Protein AF-A0A7X2VK23-F1 (afdb_monomer_lite)

Structure (mmCIF, N/CA/C/O backbone):
data_AF-A0A7X2VK23-F1
#
_entry.id   AF-A0A7X2VK23-F1
#
loop_
_atom_site.group_PDB
_atom_site.id
_atom_site.type_symbol
_atom_site.label_atom_id
_atom_site.label_alt_id
_atom_site.label_comp_id
_atom_site.label_asym_id
_atom_site.label_entity_id
_atom_site.label_seq_id
_atom_site.pdbx_PDB_ins_code
_atom_site.Cartn_x
_atom_site.Cartn_y
_atom_site.Cartn_z
_atom_site.occupancy
_atom_site.B_iso_or_equiv
_atom_site.auth_seq_id
_atom_site.auth_comp_id
_atom_site.auth_asym_id
_atom_site.auth_atom_id
_atom_site.pdbx_PDB_model_num
ATOM 1 N N . MET A 1 1 ? 13.092 -7.884 -27.324 1.00 48.69 1 MET A N 1
ATOM 2 C CA . MET A 1 1 ? 12.489 -6.998 -28.346 1.00 48.69 1 MET A CA 1
ATOM 3 C C . MET A 1 1 ? 10.984 -6.780 -28.162 1.00 48.69 1 MET A C 1
ATOM 5 O O . MET A 1 1 ? 10.522 -5.701 -28.502 1.00 48.69 1 MET A O 1
ATOM 9 N N . GLU A 1 2 ? 10.236 -7.684 -27.509 1.00 38.84 2 GLU A N 1
ATOM 10 C CA . GLU A 1 2 ? 8.816 -7.453 -27.143 1.00 38.84 2 GLU A CA 1
ATOM 11 C C . GLU A 1 2 ? 8.563 -6.157 -26.347 1.00 38.84 2 GLU A C 1
ATOM 13 O O . GLU A 1 2 ? 7.516 -5.532 -26.490 1.00 38.84 2 GLU A O 1
ATOM 18 N N . ARG A 1 3 ? 9.542 -5.695 -25.549 1.00 39.09 3 ARG A N 1
ATOM 19 C CA . ARG A 1 3 ? 9.469 -4.408 -24.823 1.00 39.09 3 ARG A CA 1
ATOM 20 C C . ARG A 1 3 ? 9.325 -3.180 -25.733 1.00 39.09 3 ARG A C 1
ATOM 22 O O . ARG A 1 3 ? 8.929 -2.136 -25.229 1.00 39.09 3 ARG A O 1
ATOM 29 N N . PHE A 1 4 ? 9.631 -3.305 -27.024 1.00 44.50 4 PHE A N 1
ATOM 30 C CA . PHE A 1 4 ? 9.510 -2.240 -28.023 1.00 44.50 4 PHE A CA 1
ATOM 31 C C . PHE A 1 4 ? 8.365 -2.484 -29.020 1.00 44.50 4 PHE A C 1
ATOM 33 O O . PHE A 1 4 ? 8.255 -1.762 -30.002 1.00 44.50 4 PHE A O 1
ATOM 40 N N . GLY A 1 5 ? 7.509 -3.489 -28.787 1.00 43.31 5 GLY A N 1
ATOM 41 C CA . GLY A 1 5 ? 6.343 -3.758 -29.638 1.00 43.31 5 GLY A CA 1
ATOM 42 C C . GLY A 1 5 ? 6.667 -4.293 -31.037 1.00 43.31 5 GLY A C 1
ATOM 43 O O . GLY A 1 5 ? 5.788 -4.299 -31.890 1.00 43.31 5 GLY A O 1
ATOM 44 N N . VAL A 1 6 ? 7.903 -4.741 -31.272 1.00 52.84 6 VAL A N 1
ATOM 45 C CA . VAL A 1 6 ? 8.320 -5.354 -32.538 1.00 52.84 6 VAL A CA 1
ATOM 46 C C . VAL A 1 6 ? 8.120 -6.860 -32.427 1.00 52.84 6 VAL A C 1
ATOM 48 O O . VAL A 1 6 ? 8.766 -7.510 -31.598 1.00 52.84 6 VAL A O 1
ATOM 51 N N . ASP A 1 7 ? 7.205 -7.40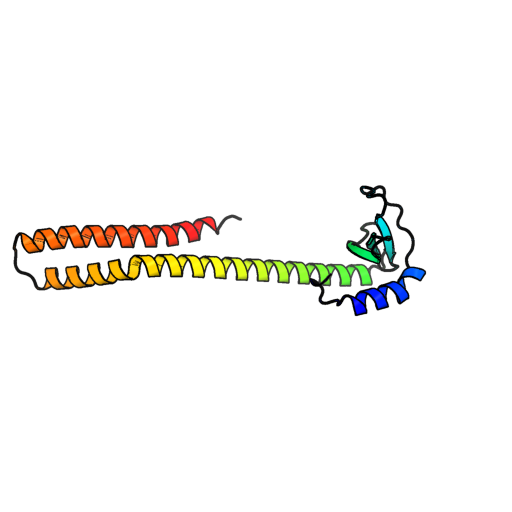3 -33.230 1.00 62.41 7 ASP A N 1
ATOM 52 C CA . ASP A 1 7 ? 6.993 -8.848 -33.298 1.00 62.41 7 ASP A CA 1
ATOM 53 C C . ASP A 1 7 ? 8.168 -9.555 -34.004 1.00 62.41 7 ASP A C 1
ATOM 55 O O . ASP A 1 7 ? 8.963 -8.941 -34.722 1.00 62.41 7 ASP A O 1
ATOM 59 N N . GLU A 1 8 ? 8.317 -10.858 -33.769 1.00 61.84 8 GLU A N 1
ATOM 60 C CA . GLU A 1 8 ? 9.450 -11.638 -34.281 1.00 61.84 8 GLU A CA 1
ATOM 61 C C . GLU A 1 8 ? 9.501 -11.670 -35.822 1.00 61.84 8 GLU A C 1
ATOM 63 O O . GLU A 1 8 ? 10.574 -11.759 -36.423 1.00 61.84 8 GLU A O 1
ATOM 68 N N . GLU A 1 9 ? 8.352 -11.549 -36.485 1.00 64.56 9 GLU A N 1
ATOM 69 C CA . GLU A 1 9 ? 8.232 -11.596 -37.939 1.00 64.56 9 GLU A CA 1
ATOM 70 C C . GLU A 1 9 ? 8.618 -10.254 -38.580 1.00 64.56 9 GLU A C 1
ATOM 72 O O . GLU A 1 9 ? 9.358 -10.219 -39.565 1.00 64.56 9 GLU A O 1
ATOM 77 N N . GLN A 1 10 ? 8.178 -9.144 -37.986 1.00 62.28 10 GLN A N 1
ATOM 78 C CA . GLN A 1 10 ? 8.573 -7.777 -38.312 1.00 62.28 10 GLN A CA 1
ATOM 79 C C . GLN A 1 10 ? 10.067 -7.589 -38.107 1.00 62.28 10 GLN A C 1
ATOM 81 O O . GLN A 1 10 ? 10.735 -7.033 -38.979 1.00 62.28 10 GLN A O 1
ATOM 86 N N . LEU A 1 11 ? 10.603 -8.121 -37.007 1.00 62.53 11 LEU A N 1
ATOM 87 C CA . LEU A 1 11 ? 12.028 -8.072 -36.734 1.00 62.53 11 LEU A CA 1
ATOM 88 C C . LEU A 1 11 ? 12.814 -8.831 -37.801 1.00 62.53 11 LEU A C 1
ATOM 90 O O . LEU A 1 11 ? 13.722 -8.269 -38.400 1.00 62.53 11 LEU A O 1
ATOM 94 N N . ARG A 1 12 ? 12.426 -10.072 -38.118 1.00 64.88 12 ARG A N 1
ATOM 95 C CA . ARG A 1 12 ? 13.070 -10.864 -39.180 1.00 64.88 12 ARG A CA 1
ATOM 96 C C . ARG A 1 12 ? 12.983 -10.190 -40.550 1.00 64.88 12 ARG A C 1
ATOM 98 O O . ARG A 1 12 ? 13.948 -10.239 -41.311 1.00 64.88 12 ARG A O 1
ATOM 105 N N . ARG A 1 13 ? 11.853 -9.559 -40.890 1.00 68.38 13 ARG A N 1
ATOM 106 C CA . ARG A 1 13 ? 11.708 -8.797 -42.146 1.00 68.38 13 ARG A CA 1
ATOM 107 C C . ARG A 1 13 ? 12.643 -7.592 -42.175 1.00 68.38 13 ARG A C 1
ATOM 109 O O . ARG A 1 13 ? 13.325 -7.405 -43.177 1.00 68.38 13 ARG A O 1
ATOM 116 N N . TRP A 1 14 ? 12.716 -6.842 -41.079 1.00 64.62 14 TRP A N 1
ATOM 117 C CA . TRP A 1 14 ? 13.609 -5.696 -40.942 1.00 64.62 14 TRP A CA 1
ATOM 118 C C . TRP A 1 14 ? 15.085 -6.118 -41.032 1.00 64.62 14 TRP A C 1
ATOM 120 O O . TRP A 1 14 ? 15.827 -5.563 -41.833 1.00 64.62 14 TRP A O 1
ATOM 130 N N . VAL A 1 15 ? 15.486 -7.184 -40.323 1.00 64.50 15 VAL A N 1
ATOM 131 C CA . VAL A 1 15 ? 16.825 -7.805 -40.416 1.00 64.50 15 VAL A CA 1
ATOM 132 C C . VAL A 1 15 ? 17.164 -8.120 -41.865 1.00 64.50 15 VAL A C 1
ATOM 134 O O . VAL A 1 15 ? 18.170 -7.656 -42.380 1.00 64.50 15 VAL A O 1
ATOM 137 N N . ASN A 1 16 ? 16.319 -8.876 -42.562 1.00 67.81 16 ASN A N 1
ATOM 138 C CA . ASN A 1 16 ? 16.627 -9.297 -43.929 1.00 67.81 16 ASN A CA 1
ATOM 139 C C . ASN A 1 16 ? 16.705 -8.121 -44.919 1.00 67.81 16 ASN A C 1
ATOM 141 O O . ASN A 1 16 ? 17.397 -8.230 -45.928 1.00 67.81 16 ASN A O 1
ATOM 145 N N . GLN A 1 17 ? 16.006 -7.016 -44.645 1.00 66.88 17 GLN A N 1
ATOM 146 C CA . GLN A 1 17 ? 16.048 -5.804 -45.465 1.00 66.88 17 GLN A CA 1
ATOM 147 C C . GLN A 1 17 ? 17.280 -4.940 -45.179 1.00 66.88 17 GLN A C 1
ATOM 149 O O . GLN A 1 17 ? 17.847 -4.380 -46.114 1.00 66.88 17 GLN A O 1
ATOM 154 N N . HIS A 1 18 ? 17.705 -4.851 -43.917 1.00 61.78 18 HIS A N 1
ATOM 155 C CA . HIS A 1 18 ? 18.719 -3.894 -43.472 1.00 61.78 18 HIS A CA 1
ATOM 156 C C . HIS A 1 18 ? 20.085 -4.515 -43.152 1.00 61.78 18 HIS A C 1
ATOM 158 O O . HIS A 1 18 ? 21.074 -3.794 -43.151 1.00 61.78 18 HIS A O 1
ATOM 164 N N . VAL A 1 19 ? 20.198 -5.834 -42.957 1.00 64.19 19 VAL A N 1
ATOM 165 C CA . VAL A 1 19 ? 21.490 -6.529 -42.760 1.00 64.19 19 VAL A CA 1
ATOM 166 C C . VAL A 1 19 ? 22.524 -6.196 -43.841 1.00 64.19 19 VAL A C 1
ATOM 168 O O . VAL A 1 19 ? 23.669 -5.951 -43.475 1.00 64.19 19 VAL A O 1
ATOM 171 N N . PRO A 1 20 ? 22.177 -6.115 -45.141 1.00 65.19 20 PRO A N 1
ATOM 172 C CA . PRO A 1 20 ? 23.147 -5.738 -46.169 1.00 65.19 20 PRO A CA 1
ATOM 173 C C . PRO A 1 20 ? 23.696 -4.311 -46.025 1.00 65.19 20 PRO A C 1
ATOM 175 O O . PRO A 1 20 ? 24.783 -4.038 -46.524 1.00 65.19 20 PRO A O 1
ATOM 178 N N . SER A 1 21 ? 22.949 -3.410 -45.377 1.00 64.88 21 SER A N 1
ATOM 179 C CA . SER A 1 21 ? 23.369 -2.029 -45.097 1.00 64.88 21 SER A CA 1
ATOM 180 C C . SER A 1 21 ? 24.059 -1.866 -43.740 1.00 64.88 21 SER A C 1
ATOM 182 O O . SER A 1 21 ? 24.516 -0.775 -43.421 1.00 64.88 21 SER A O 1
ATOM 184 N N . LEU A 1 22 ? 24.129 -2.921 -42.922 1.00 66.50 22 LEU A N 1
ATOM 185 C CA . LEU A 1 22 ? 24.833 -2.872 -41.646 1.00 66.50 22 LEU A CA 1
ATOM 186 C C . LEU A 1 22 ? 26.331 -3.095 -41.856 1.00 66.50 22 LEU A C 1
ATOM 188 O O . LEU A 1 22 ? 26.754 -4.023 -42.548 1.00 66.50 22 LEU A O 1
ATOM 192 N N . HIS A 1 23 ? 27.146 -2.280 -41.195 1.00 67.25 23 HIS A N 1
ATOM 193 C CA . HIS A 1 23 ? 28.593 -2.451 -41.192 1.00 67.25 23 HIS A CA 1
ATOM 194 C C . HIS A 1 23 ? 29.033 -3.193 -39.932 1.00 67.25 23 HIS A C 1
ATOM 196 O O . HIS A 1 23 ? 28.525 -2.930 -38.842 1.00 67.25 23 HIS A O 1
ATOM 202 N N . HIS A 1 24 ? 29.977 -4.126 -40.069 1.00 69.31 24 HIS A N 1
ATOM 203 C CA . HIS A 1 24 ? 30.534 -4.827 -38.915 1.00 69.31 24 HIS A CA 1
ATOM 204 C C . HIS A 1 24 ? 31.155 -3.805 -37.955 1.00 69.31 24 HIS A C 1
ATOM 206 O O . HIS A 1 24 ? 32.031 -3.026 -38.335 1.00 69.31 24 HIS A O 1
ATOM 212 N N . PHE A 1 25 ? 30.712 -3.824 -36.702 1.00 65.31 25 PHE A N 1
ATOM 213 C CA . PHE A 1 25 ? 31.227 -2.968 -35.645 1.00 65.31 25 PHE A CA 1
ATOM 214 C C . PHE A 1 25 ? 32.286 -3.742 -34.863 1.00 65.31 25 PHE A C 1
ATOM 216 O O . PHE A 1 25 ? 31.972 -4.631 -34.073 1.00 65.31 25 PHE A O 1
ATOM 223 N N . ASP A 1 26 ? 33.558 -3.450 -35.133 1.00 61.38 26 ASP A N 1
ATOM 224 C CA . ASP A 1 26 ? 34.669 -4.102 -34.441 1.00 61.38 26 ASP A CA 1
ATOM 225 C C . ASP A 1 26 ? 34.789 -3.535 -33.021 1.00 61.38 26 ASP A C 1
ATOM 227 O O . ASP A 1 26 ? 35.350 -2.463 -32.789 1.00 61.38 26 ASP A O 1
ATOM 231 N N . SER A 1 27 ? 34.163 -4.221 -32.066 1.00 56.25 27 SER A N 1
ATOM 232 C CA . SER A 1 27 ? 34.202 -3.847 -30.660 1.00 56.25 27 SER A CA 1
ATOM 233 C C . SER A 1 27 ? 34.739 -5.007 -29.847 1.00 56.25 27 SER A C 1
ATOM 235 O O . SER A 1 27 ? 34.219 -6.120 -29.896 1.00 56.25 27 SER A O 1
ATOM 237 N N . SER A 1 28 ? 35.756 -4.733 -29.040 1.00 55.94 28 SER A N 1
ATOM 238 C CA . SER A 1 28 ? 36.349 -5.670 -28.086 1.00 55.94 28 SER A CA 1
ATOM 239 C C . SER A 1 28 ? 35.428 -5.997 -26.894 1.00 55.94 28 SER A C 1
ATOM 241 O O . SER A 1 28 ? 35.918 -6.369 -25.830 1.00 55.94 28 SER A O 1
ATOM 243 N N . PHE A 1 29 ? 34.111 -5.805 -27.025 1.00 51.62 29 PHE A N 1
ATOM 244 C CA . PHE A 1 29 ? 33.135 -6.127 -25.990 1.00 51.62 29 PHE A CA 1
ATOM 245 C C . PHE A 1 29 ? 32.894 -7.640 -25.966 1.00 51.62 29 PHE A C 1
ATOM 247 O O . PHE A 1 29 ? 32.313 -8.188 -26.894 1.00 51.62 29 PHE A O 1
ATOM 254 N N . ASP A 1 30 ? 33.383 -8.287 -24.903 1.00 50.75 30 ASP A N 1
ATOM 255 C CA . ASP A 1 30 ? 33.072 -9.644 -24.429 1.00 50.75 30 ASP A CA 1
ATOM 256 C C . ASP A 1 30 ? 32.504 -10.609 -25.481 1.00 50.75 30 ASP A C 1
ATOM 258 O O . ASP A 1 30 ? 31.298 -10.844 -25.593 1.00 50.75 30 ASP A O 1
ATOM 262 N N . GLN A 1 31 ? 33.426 -11.214 -26.229 1.00 50.50 31 GLN A N 1
ATOM 263 C CA . GLN A 1 31 ? 33.153 -12.205 -27.262 1.00 50.50 31 GLN A CA 1
ATOM 264 C C . GLN A 1 31 ? 32.585 -13.493 -26.647 1.00 50.50 31 GLN A C 1
ATOM 266 O O . GLN A 1 31 ? 33.313 -14.426 -26.299 1.00 50.50 31 GLN A O 1
ATOM 271 N N . ARG A 1 32 ? 31.255 -13.593 -26.562 1.00 59.34 32 ARG A N 1
ATOM 272 C CA . ARG A 1 32 ? 30.629 -14.904 -26.767 1.00 59.34 32 ARG A CA 1
ATOM 273 C C . ARG A 1 32 ? 30.926 -15.311 -28.218 1.00 59.34 32 ARG A C 1
ATOM 275 O O . ARG A 1 32 ? 30.765 -14.474 -29.100 1.00 59.34 32 ARG A O 1
ATOM 282 N N . PRO A 1 33 ? 31.350 -16.558 -28.481 1.00 60.06 33 PRO A N 1
ATOM 283 C CA . PRO A 1 33 ? 31.891 -16.956 -29.785 1.00 60.06 33 PRO A CA 1
ATOM 284 C C . PRO A 1 33 ? 30.906 -16.814 -30.957 1.00 60.06 33 PRO A C 1
ATOM 286 O O . PRO A 1 33 ? 31.347 -16.734 -32.095 1.00 60.06 33 PRO A O 1
ATOM 289 N N . ASP A 1 34 ? 29.601 -16.738 -30.678 1.00 66.25 34 ASP A N 1
ATOM 290 C CA . ASP A 1 34 ? 28.536 -16.657 -31.687 1.00 66.25 34 ASP A CA 1
ATOM 291 C C . ASP A 1 34 ? 27.859 -15.267 -31.739 1.00 66.25 34 ASP A C 1
ATOM 293 O O . ASP A 1 34 ? 26.774 -15.120 -32.307 1.00 66.25 34 ASP A O 1
ATOM 297 N N . THR A 1 35 ? 28.448 -14.249 -31.095 1.00 70.00 35 THR A N 1
ATOM 298 C CA . THR A 1 35 ? 27.867 -12.904 -30.984 1.00 70.00 35 T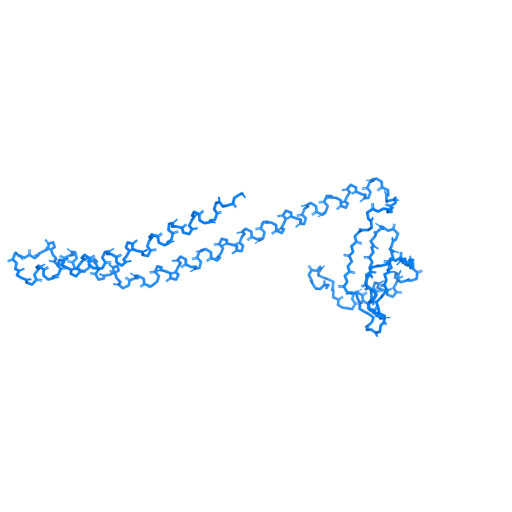HR A CA 1
ATOM 299 C C . THR A 1 35 ? 28.687 -11.869 -31.747 1.00 70.00 35 THR A C 1
ATOM 301 O O . THR A 1 35 ? 29.855 -11.653 -31.438 1.00 70.00 35 THR A O 1
ATOM 304 N N . GLU A 1 36 ? 28.053 -11.185 -32.699 1.00 71.44 36 GLU A N 1
ATOM 305 C CA . GLU A 1 36 ? 28.669 -10.115 -33.492 1.00 71.44 36 GLU A CA 1
ATOM 306 C C . GLU A 1 36 ? 27.914 -8.795 -33.327 1.00 71.44 36 GLU A C 1
ATOM 308 O O . GLU A 1 36 ? 26.692 -8.774 -33.152 1.00 71.44 36 GLU A O 1
ATOM 313 N N . ALA A 1 37 ? 28.649 -7.683 -33.382 1.00 74.75 37 ALA A N 1
ATOM 314 C CA . ALA A 1 37 ? 28.088 -6.343 -33.320 1.00 74.75 37 ALA A CA 1
ATOM 315 C C . ALA A 1 37 ? 28.081 -5.702 -34.712 1.00 74.75 37 ALA A C 1
ATOM 317 O O . ALA A 1 37 ? 29.063 -5.749 -35.449 1.00 74.75 37 ALA A O 1
ATOM 318 N N . TYR A 1 38 ? 26.970 -5.065 -35.050 1.00 73.25 38 TYR A N 1
ATOM 319 C CA . TYR A 1 38 ? 26.732 -4.406 -36.325 1.00 73.25 38 TYR A CA 1
ATOM 320 C C . TYR A 1 38 ? 26.267 -2.986 -36.074 1.00 73.25 38 TYR A C 1
ATOM 322 O O . TYR A 1 38 ? 25.470 -2.767 -35.171 1.00 73.25 38 TYR A O 1
ATOM 330 N N . VAL A 1 39 ? 26.720 -2.024 -36.866 1.00 71.00 39 VAL A N 1
ATOM 331 C CA . VAL A 1 39 ? 26.295 -0.631 -36.739 1.00 71.00 39 VAL A CA 1
ATOM 332 C C . VAL A 1 39 ? 25.501 -0.191 -37.960 1.00 71.00 39 VAL A C 1
ATOM 334 O O . VAL A 1 39 ? 25.891 -0.455 -39.100 1.00 71.00 39 VAL A O 1
ATOM 337 N N . ALA A 1 40 ? 24.360 0.439 -37.701 1.00 68.81 40 ALA A N 1
ATOM 338 C CA . ALA A 1 40 ? 23.536 1.090 -38.705 1.00 68.81 40 ALA A CA 1
ATOM 339 C C . ALA A 1 40 ? 24.015 2.526 -38.970 1.00 68.81 40 ALA A C 1
ATOM 341 O O . ALA A 1 40 ? 24.746 3.116 -38.171 1.00 68.81 40 ALA A O 1
ATOM 342 N N . GLU A 1 41 ? 23.589 3.092 -40.101 1.00 61.53 41 GLU A N 1
ATOM 343 C CA . GLU A 1 41 ? 23.941 4.459 -40.520 1.00 61.53 41 GLU A CA 1
ATOM 344 C C . GLU A 1 41 ? 23.493 5.533 -39.510 1.00 61.53 41 GLU A C 1
ATOM 346 O O . GLU A 1 41 ? 24.144 6.565 -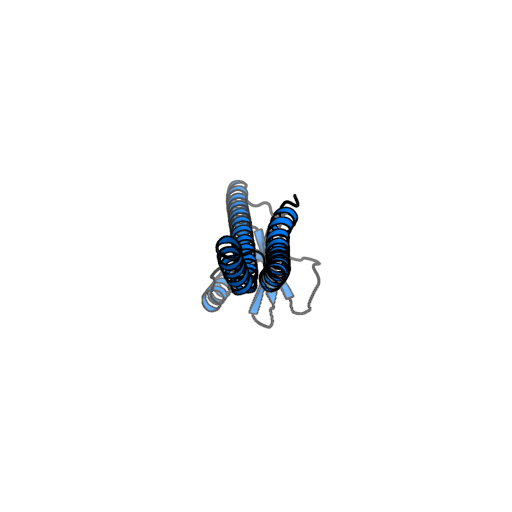39.379 1.00 61.53 41 GLU A O 1
ATOM 351 N N . ASP A 1 42 ? 22.433 5.266 -38.742 1.00 62.50 42 ASP A N 1
ATOM 352 C CA . ASP A 1 42 ? 21.906 6.131 -37.674 1.00 62.50 42 ASP A CA 1
ATOM 353 C C . ASP A 1 42 ? 22.696 6.039 -36.349 1.00 62.50 42 ASP A C 1
ATOM 355 O O . ASP A 1 42 ? 22.336 6.650 -35.338 1.00 62.50 42 ASP A O 1
ATOM 359 N N . GLY A 1 43 ? 23.793 5.276 -36.338 1.00 64.81 43 GLY A N 1
ATOM 360 C CA . GLY A 1 43 ? 24.665 5.105 -35.182 1.00 64.81 43 GLY A CA 1
ATOM 361 C C . GLY A 1 43 ? 24.143 4.114 -34.143 1.00 64.81 43 GLY A C 1
ATOM 362 O O . GLY A 1 43 ? 24.707 4.042 -33.048 1.00 64.81 43 GLY A O 1
ATOM 363 N N . ILE A 1 44 ? 23.098 3.336 -34.439 1.00 69.50 44 ILE A N 1
ATOM 364 C CA . ILE A 1 44 ? 22.645 2.256 -33.558 1.00 69.50 44 ILE A CA 1
ATOM 365 C C . ILE A 1 44 ? 23.503 1.008 -33.788 1.00 69.50 44 ILE A C 1
ATOM 367 O O . ILE A 1 44 ? 23.594 0.480 -34.894 1.00 69.50 44 ILE A O 1
ATOM 371 N N . VAL A 1 45 ? 24.116 0.513 -32.713 1.00 75.56 45 VAL A N 1
ATOM 372 C CA . VAL A 1 45 ? 24.823 -0.767 -32.668 1.00 75.56 45 VAL A CA 1
ATOM 373 C C . VAL A 1 45 ? 23.850 -1.857 -32.248 1.00 75.56 45 VAL A C 1
ATOM 375 O O . VAL A 1 45 ? 23.248 -1.797 -31.178 1.00 75.56 45 VAL A O 1
ATOM 378 N N . PHE A 1 46 ? 23.730 -2.879 -33.076 1.00 74.94 46 PHE A N 1
ATOM 379 C CA . PHE A 1 46 ? 22.981 -4.096 -32.835 1.00 74.94 46 PHE A CA 1
ATOM 380 C C . PHE A 1 46 ? 23.936 -5.225 -32.467 1.00 74.94 46 PHE A C 1
ATOM 382 O O . PHE A 1 46 ? 24.911 -5.469 -33.169 1.00 74.94 46 PHE A O 1
ATOM 389 N N . VAL A 1 47 ? 23.639 -5.935 -31.385 1.00 77.25 47 VAL A N 1
ATOM 390 C CA . VAL A 1 47 ? 24.359 -7.142 -30.974 1.00 77.25 47 VAL A CA 1
ATOM 391 C C . VAL A 1 47 ? 23.515 -8.346 -31.364 1.00 77.25 47 VAL A C 1
ATOM 393 O O . VAL A 1 47 ? 22.391 -8.505 -30.878 1.00 77.25 47 VAL A O 1
ATOM 396 N N . CYS A 1 48 ? 24.056 -9.184 -32.239 1.00 72.81 48 CYS A N 1
ATOM 397 C CA . CYS A 1 48 ? 23.355 -10.281 -32.891 1.00 72.81 48 CYS A CA 1
ATOM 398 C C . CYS A 1 48 ? 23.942 -11.630 -32.480 1.00 72.81 48 CYS A C 1
ATOM 400 O O . CYS A 1 48 ? 25.158 -11.795 -32.464 1.00 72.81 48 CYS A O 1
ATOM 402 N N . ASP A 1 49 ? 23.080 -12.612 -32.227 1.00 73.25 49 ASP A N 1
ATOM 403 C CA . ASP A 1 49 ? 23.440 -14.029 -32.235 1.00 73.25 49 ASP A CA 1
ATOM 404 C C . ASP A 1 49 ? 23.309 -14.549 -33.673 1.00 73.25 49 ASP A C 1
ATOM 406 O O . ASP A 1 49 ? 22.199 -14.665 -34.205 1.00 73.25 49 ASP A O 1
ATOM 410 N N . LEU A 1 50 ? 24.436 -14.853 -34.322 1.00 66.62 50 LEU A N 1
ATOM 411 C CA . LEU A 1 50 ? 24.437 -15.307 -35.716 1.00 66.62 50 LEU A CA 1
ATOM 412 C C . LEU A 1 50 ? 23.849 -16.708 -35.893 1.00 66.62 50 LEU A C 1
ATOM 414 O O . LEU A 1 50 ? 23.293 -17.024 -36.949 1.00 66.62 50 LEU A O 1
ATOM 418 N N . LYS A 1 51 ? 23.962 -17.555 -34.869 1.00 68.19 51 LYS A N 1
ATOM 419 C CA . LYS A 1 51 ? 23.497 -18.939 -34.915 1.00 68.19 51 LYS A CA 1
ATOM 420 C C . LYS A 1 51 ? 21.977 -18.999 -34.849 1.00 68.19 51 LYS A C 1
ATOM 422 O O . LYS A 1 51 ? 21.359 -19.731 -35.622 1.00 68.19 51 LYS A O 1
ATOM 427 N N . ASN A 1 52 ? 21.391 -18.211 -33.955 1.00 68.50 52 ASN A N 1
ATOM 428 C CA . ASN A 1 52 ? 19.945 -18.160 -33.754 1.00 68.50 52 ASN A CA 1
ATOM 429 C C . ASN A 1 52 ? 19.259 -17.088 -34.618 1.00 68.50 52 ASN A C 1
ATOM 431 O O . ASN A 1 52 ? 18.039 -17.107 -34.756 1.00 68.50 52 ASN A O 1
ATOM 435 N N . ARG A 1 53 ? 20.035 -16.204 -35.267 1.00 62.62 53 ARG A N 1
ATOM 436 C CA . ARG A 1 53 ? 19.550 -15.046 -36.041 1.00 62.62 53 ARG A CA 1
ATOM 437 C C . ARG A 1 53 ? 18.660 -14.126 -35.204 1.00 62.62 53 ARG A C 1
ATOM 439 O O . ARG A 1 53 ? 17.624 -13.650 -35.669 1.00 62.62 53 ARG A O 1
ATOM 446 N N . GLU A 1 54 ? 19.079 -13.883 -33.969 1.00 66.38 54 GLU A N 1
ATOM 447 C CA . GLU A 1 54 ? 18.348 -13.072 -32.997 1.00 66.38 54 GLU A CA 1
ATOM 448 C C . GLU A 1 54 ? 19.139 -11.821 -32.618 1.00 66.38 54 GLU A C 1
ATOM 450 O O . GLU A 1 54 ? 20.361 -11.856 -32.474 1.00 66.38 54 GLU A O 1
ATOM 455 N N . PHE A 1 55 ? 18.434 -10.711 -32.390 1.00 66.25 55 PHE A N 1
ATOM 456 C CA . PHE A 1 55 ? 19.031 -9.550 -31.739 1.00 66.25 55 PHE A CA 1
ATOM 457 C C . PHE A 1 55 ? 19.015 -9.736 -30.227 1.00 66.25 55 PHE A C 1
ATOM 459 O O . PHE A 1 55 ? 17.951 -9.820 -29.608 1.00 66.25 55 PHE A O 1
ATOM 466 N N . ILE A 1 56 ? 20.201 -9.729 -29.632 1.00 72.00 56 ILE A N 1
ATOM 467 C CA . ILE A 1 56 ? 20.395 -9.823 -28.187 1.00 72.00 56 ILE A CA 1
ATOM 468 C C . ILE A 1 56 ? 20.081 -8.470 -27.540 1.00 72.00 56 ILE A C 1
ATOM 470 O O . ILE A 1 56 ? 19.325 -8.392 -26.572 1.00 72.00 56 ILE A O 1
ATOM 474 N N . THR A 1 57 ? 20.659 -7.391 -28.074 1.00 69.69 57 THR A N 1
ATOM 475 C CA . THR A 1 57 ? 20.467 -6.020 -27.581 1.00 69.69 57 THR A CA 1
ATOM 476 C C . THR A 1 57 ? 20.847 -4.997 -28.653 1.00 69.69 57 THR A C 1
ATOM 478 O O . THR A 1 57 ? 21.481 -5.343 -29.648 1.00 69.69 57 THR A O 1
ATOM 481 N N . CYS A 1 58 ? 20.485 -3.734 -28.447 1.00 71.31 58 CYS A N 1
ATOM 482 C CA . CYS A 1 58 ? 20.965 -2.614 -29.248 1.00 71.31 58 CYS A CA 1
ATOM 483 C C . CYS A 1 58 ? 21.310 -1.416 -28.354 1.00 71.31 58 CYS A C 1
ATOM 485 O O . CYS A 1 58 ? 20.674 -1.202 -27.319 1.00 71.31 58 CYS A O 1
ATOM 487 N N . PHE A 1 59 ? 22.309 -0.631 -28.743 1.00 65.94 59 PHE A N 1
ATOM 488 C CA . PHE A 1 59 ? 22.727 0.587 -28.050 1.00 65.94 59 PHE A CA 1
ATOM 489 C C . PHE A 1 59 ? 23.266 1.613 -29.045 1.00 65.94 59 PHE A C 1
ATOM 491 O O . PHE A 1 59 ? 23.768 1.255 -30.100 1.00 65.94 59 PHE A O 1
ATOM 498 N N . GLN A 1 60 ? 23.176 2.899 -28.723 1.00 66.06 60 GLN A N 1
ATOM 499 C CA . GLN A 1 60 ? 23.690 3.955 -29.593 1.00 66.06 60 GLN A CA 1
ATOM 500 C C . GLN A 1 60 ? 25.213 4.086 -29.434 1.00 66.06 60 GLN A C 1
ATOM 502 O O . GLN A 1 60 ? 25.717 4.204 -28.314 1.00 66.06 60 GLN A O 1
ATOM 507 N N . ALA A 1 61 ? 25.958 4.075 -30.541 1.00 64.50 61 ALA A N 1
ATOM 508 C CA . ALA A 1 61 ? 27.387 4.362 -30.546 1.00 64.50 61 ALA A CA 1
ATOM 509 C C . ALA A 1 61 ? 27.616 5.847 -30.236 1.00 64.50 61 ALA A C 1
ATOM 511 O O . ALA A 1 61 ? 27.301 6.724 -31.034 1.00 64.50 61 ALA A O 1
ATOM 512 N N . VAL A 1 62 ? 28.225 6.130 -29.083 1.00 54.94 62 VAL A N 1
ATOM 513 C CA . VAL A 1 62 ? 28.488 7.497 -28.593 1.00 54.94 62 VAL A CA 1
ATOM 514 C C . VAL A 1 62 ? 29.488 8.272 -29.479 1.00 54.94 62 VAL A C 1
ATOM 516 O O . VAL A 1 62 ? 29.568 9.493 -29.387 1.00 54.94 62 VAL A O 1
ATOM 519 N N . ASN A 1 63 ? 30.215 7.584 -30.371 1.00 51.84 63 ASN A N 1
ATOM 520 C CA . ASN A 1 63 ? 31.332 8.143 -31.144 1.00 51.84 63 ASN A CA 1
ATOM 521 C C . ASN A 1 63 ? 31.138 8.146 -32.673 1.00 51.84 63 ASN A C 1
ATOM 523 O O . ASN A 1 63 ? 32.088 8.457 -33.389 1.00 51.84 63 ASN A O 1
ATOM 527 N N . LEU A 1 64 ? 29.955 7.807 -33.196 1.00 49.31 64 LEU A N 1
ATOM 528 C CA . LEU A 1 64 ? 29.657 8.055 -34.610 1.00 49.31 64 LEU A CA 1
ATOM 529 C C . LEU A 1 64 ? 29.174 9.497 -34.756 1.00 49.31 64 LEU A C 1
ATOM 531 O O . LEU A 1 64 ? 28.341 9.961 -33.979 1.00 49.31 64 LEU A O 1
ATOM 535 N N . THR A 1 65 ? 29.733 10.228 -35.718 1.00 48.56 65 THR A N 1
ATOM 536 C CA . THR A 1 65 ? 29.285 11.576 -36.078 1.00 48.56 65 THR A CA 1
ATOM 537 C C . THR A 1 65 ? 27.919 11.471 -36.746 1.00 48.56 65 THR A C 1
ATOM 539 O O . THR A 1 65 ? 27.817 11.454 -37.969 1.00 48.56 65 THR A O 1
ATOM 542 N N . VAL A 1 66 ? 26.886 11.318 -35.925 1.00 52.97 66 VAL A N 1
ATOM 543 C CA . VAL A 1 66 ? 25.486 11.447 -36.321 1.00 52.97 66 VAL A CA 1
ATOM 544 C C . VAL A 1 66 ? 25.199 12.935 -36.519 1.00 52.97 66 VAL A C 1
ATOM 546 O O . VAL A 1 66 ? 25.676 13.759 -35.734 1.00 52.97 66 VAL A O 1
ATOM 549 N N . ASP A 1 67 ? 24.456 13.262 -37.574 1.00 55.09 67 ASP A N 1
ATOM 550 C CA . ASP A 1 67 ? 24.011 14.621 -37.892 1.00 55.09 67 ASP A CA 1
ATOM 551 C C . ASP A 1 67 ? 23.339 15.277 -36.668 1.00 55.09 67 ASP A C 1
ATOM 553 O O . ASP A 1 67 ? 22.596 14.617 -35.931 1.00 55.09 67 ASP A O 1
ATOM 557 N N . GLU A 1 68 ? 23.623 16.555 -36.406 1.00 56.06 68 GLU A N 1
ATOM 558 C CA . GLU A 1 68 ? 23.234 17.234 -35.155 1.00 56.06 68 GLU A CA 1
ATOM 559 C C . GLU A 1 68 ? 21.705 17.239 -34.954 1.00 56.06 68 GLU A C 1
ATOM 561 O O . GLU A 1 68 ? 21.240 17.028 -33.834 1.00 56.06 68 GLU A O 1
ATOM 566 N N . GLU A 1 69 ? 20.918 17.351 -36.033 1.00 53.28 69 GLU A N 1
ATOM 567 C CA . GLU A 1 69 ? 19.446 17.279 -35.984 1.00 53.28 69 GLU A CA 1
ATOM 568 C C . GLU A 1 69 ? 18.934 15.892 -35.556 1.00 53.28 69 GLU A C 1
ATOM 570 O O . GLU A 1 69 ? 18.007 15.775 -34.753 1.00 53.28 69 GLU A O 1
ATOM 575 N N . GLN A 1 70 ? 19.550 14.810 -36.042 1.00 48.47 70 GLN A N 1
ATOM 576 C CA . GLN A 1 70 ? 19.165 13.444 -35.665 1.00 48.47 70 GLN A CA 1
ATOM 577 C C . GLN A 1 70 ? 19.580 13.123 -34.225 1.00 48.47 70 GLN A C 1
ATOM 579 O O . GLN A 1 70 ? 18.882 12.401 -33.509 1.00 48.47 70 GLN A O 1
ATOM 584 N N . LYS A 1 71 ? 20.702 13.692 -33.773 1.00 50.66 71 LYS A N 1
ATOM 585 C CA . LYS A 1 71 ? 21.167 13.597 -32.388 1.00 50.66 71 LYS A CA 1
ATOM 586 C C . LYS A 1 71 ? 20.217 14.308 -31.419 1.00 50.66 71 LYS A C 1
ATOM 588 O O . LYS A 1 71 ? 19.965 13.761 -30.347 1.00 50.66 71 LYS A O 1
ATOM 593 N N . GLU A 1 72 ? 19.665 15.461 -31.795 1.00 52.12 72 GLU A N 1
ATOM 594 C CA . GLU A 1 72 ? 18.664 16.196 -31.006 1.00 52.12 72 GLU A CA 1
ATOM 595 C C . GLU A 1 72 ? 17.350 15.401 -30.884 1.00 52.12 72 GLU A C 1
ATOM 597 O O . GLU A 1 72 ? 16.899 15.121 -29.772 1.00 52.12 72 GLU A O 1
ATOM 602 N N . VAL A 1 73 ? 16.814 14.891 -32.001 1.00 48.44 73 VAL A N 1
ATOM 603 C CA . VAL A 1 73 ? 15.594 14.055 -32.010 1.00 48.44 73 VAL A CA 1
ATOM 604 C C . VAL A 1 73 ? 15.762 12.774 -31.178 1.00 48.44 73 VAL A C 1
ATOM 606 O O . VAL A 1 73 ? 14.875 12.398 -30.408 1.00 48.44 73 VAL A O 1
ATOM 609 N N . CYS A 1 74 ? 16.910 12.096 -31.279 1.00 48.31 74 CYS A N 1
ATOM 610 C CA . CYS A 1 74 ? 17.197 10.897 -30.486 1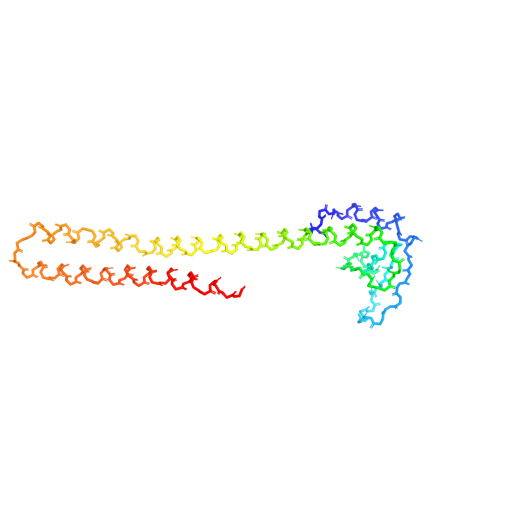.00 48.31 74 CYS A CA 1
ATOM 611 C C . CYS A 1 74 ? 17.373 11.199 -28.986 1.00 48.31 74 CYS A C 1
ATOM 613 O O . CYS A 1 74 ? 16.955 10.393 -28.147 1.00 48.31 74 CYS A O 1
ATOM 615 N N . GLN A 1 75 ? 17.954 12.349 -28.625 1.00 54.53 75 GLN A N 1
ATOM 616 C CA . GLN A 1 75 ? 18.034 12.795 -27.229 1.00 54.53 75 GLN A CA 1
ATOM 617 C C . GLN A 1 75 ? 16.647 13.081 -26.648 1.00 54.53 75 GLN A C 1
ATOM 619 O O . GLN A 1 75 ? 16.379 12.694 -25.505 1.00 54.53 75 GLN A O 1
ATOM 624 N N . ASP A 1 76 ? 15.754 13.675 -27.437 1.00 58.50 76 ASP A N 1
ATOM 625 C CA . ASP A 1 76 ? 14.379 13.951 -27.029 1.00 58.50 76 ASP A CA 1
ATOM 626 C C . ASP A 1 76 ? 13.574 12.665 -26.819 1.00 58.50 76 ASP A C 1
ATOM 628 O O . ASP A 1 76 ? 12.996 12.476 -25.745 1.00 58.50 76 ASP A O 1
ATOM 632 N N . ILE A 1 77 ? 13.632 11.709 -27.752 1.00 61.78 77 ILE A N 1
ATOM 633 C CA . ILE A 1 77 ? 12.968 10.402 -27.598 1.00 61.78 77 ILE A CA 1
ATOM 634 C C . ILE A 1 77 ? 13.516 9.646 -26.377 1.00 61.78 77 ILE A C 1
ATOM 636 O O . ILE A 1 77 ? 12.755 9.057 -25.601 1.00 61.78 77 ILE A O 1
ATOM 640 N N . HIS A 1 78 ? 14.836 9.652 -26.161 1.00 69.50 78 HIS A N 1
ATOM 641 C CA . HIS A 1 78 ? 15.432 9.022 -24.982 1.00 69.50 78 HIS A CA 1
ATOM 642 C C . HIS A 1 78 ? 14.939 9.679 -23.688 1.00 69.50 78 HIS A C 1
ATOM 644 O O . HIS A 1 78 ? 14.550 8.987 -22.743 1.00 69.50 78 HIS A O 1
ATOM 650 N N . ARG A 1 79 ? 14.904 11.013 -23.648 1.00 69.19 79 ARG A N 1
ATOM 651 C CA . ARG A 1 79 ? 14.417 11.780 -22.502 1.00 69.19 79 ARG A CA 1
ATOM 652 C C . ARG A 1 79 ? 12.949 11.484 -22.209 1.00 69.19 79 ARG A C 1
ATOM 654 O O . ARG A 1 79 ? 12.609 11.235 -21.051 1.00 69.19 79 ARG A O 1
ATOM 661 N N . GLU A 1 80 ? 12.095 11.465 -23.226 1.00 71.38 80 GLU A N 1
ATOM 662 C CA . GLU A 1 80 ? 10.677 11.121 -23.093 1.00 71.38 80 GLU A CA 1
ATOM 663 C C . GLU A 1 80 ? 10.486 9.698 -22.565 1.00 71.38 80 GLU A C 1
ATOM 665 O O . GLU A 1 80 ? 9.740 9.488 -21.606 1.00 71.38 80 GLU A O 1
ATOM 670 N N . ASN A 1 81 ? 11.227 8.729 -23.102 1.00 76.12 81 ASN A N 1
ATOM 671 C CA . ASN A 1 81 ? 11.186 7.342 -22.642 1.00 76.12 81 ASN A CA 1
ATOM 672 C C . ASN A 1 81 ? 11.652 7.197 -21.186 1.00 76.12 81 ASN A C 1
ATOM 674 O O . ASN A 1 81 ? 11.036 6.468 -20.403 1.00 76.12 81 ASN A O 1
ATOM 678 N N . VAL A 1 82 ? 12.703 7.919 -20.784 1.00 73.94 82 VAL A N 1
ATOM 679 C CA . VAL A 1 82 ? 13.172 7.954 -19.389 1.00 73.94 82 VAL A CA 1
ATOM 680 C C . VAL A 1 82 ? 12.108 8.561 -18.471 1.00 73.94 82 VAL A C 1
ATOM 682 O O . VAL A 1 82 ? 11.860 8.029 -17.385 1.00 73.94 82 VAL A O 1
ATOM 685 N N . LEU A 1 83 ? 11.444 9.641 -18.889 1.00 74.69 83 LEU A N 1
ATOM 686 C CA . LEU A 1 83 ? 10.351 10.251 -18.127 1.00 74.69 83 LEU A CA 1
ATOM 687 C C . LEU A 1 83 ? 9.149 9.305 -18.007 1.00 74.69 83 LEU A C 1
ATOM 689 O O . LEU A 1 83 ? 8.623 9.124 -16.906 1.00 74.69 83 LEU A O 1
ATOM 693 N N . ALA A 1 84 ? 8.754 8.647 -19.097 1.00 76.44 84 ALA A N 1
ATOM 694 C CA . ALA A 1 84 ? 7.675 7.663 -19.114 1.00 76.44 84 ALA A CA 1
ATOM 695 C C . ALA A 1 84 ? 7.985 6.452 -18.218 1.00 76.44 84 ALA A C 1
ATOM 697 O O . ALA A 1 84 ? 7.112 5.973 -17.482 1.00 76.44 84 ALA A O 1
ATOM 698 N N . TYR A 1 85 ? 9.239 5.990 -18.213 1.00 78.56 85 TYR A N 1
ATOM 699 C CA . TYR A 1 85 ? 9.705 4.940 -17.312 1.00 78.56 85 TYR A CA 1
ATOM 700 C C . TYR A 1 85 ? 9.627 5.378 -15.846 1.00 78.56 85 TYR A C 1
ATOM 702 O O . TYR A 1 85 ? 9.007 4.680 -15.042 1.00 78.56 85 TYR A O 1
ATOM 710 N N . LYS A 1 86 ? 10.173 6.551 -15.496 1.00 80.88 86 LYS A N 1
ATOM 711 C CA . LYS A 1 86 ? 10.101 7.100 -14.128 1.00 80.88 86 LYS A CA 1
ATOM 712 C C . LYS A 1 86 ? 8.654 7.266 -13.662 1.00 80.88 86 LYS A C 1
ATOM 714 O O . LYS A 1 86 ? 8.316 6.917 -12.530 1.00 80.88 86 LYS A O 1
ATOM 719 N N . HIS A 1 87 ? 7.773 7.733 -14.545 1.00 81.88 87 HIS A N 1
ATOM 720 C CA . HIS A 1 87 ? 6.347 7.841 -14.255 1.00 81.88 87 HIS A CA 1
ATOM 721 C C . HIS A 1 87 ? 5.713 6.467 -13.984 1.00 81.88 87 HIS A C 1
ATOM 723 O O . HIS A 1 87 ? 5.003 6.285 -12.992 1.00 81.88 87 HIS A O 1
ATOM 729 N N . SER A 1 88 ? 6.012 5.476 -14.825 1.00 84.50 88 SER A N 1
ATOM 730 C CA . SER A 1 88 ? 5.517 4.104 -14.671 1.00 84.50 88 SER A CA 1
ATOM 731 C C . SER A 1 88 ? 6.029 3.447 -13.388 1.00 84.50 88 SER A C 1
ATOM 733 O O . SER A 1 88 ? 5.253 2.808 -12.675 1.00 84.50 88 SER A O 1
ATOM 735 N N . GLN A 1 89 ? 7.301 3.660 -13.048 1.00 83.19 89 GLN A N 1
ATOM 736 C CA . GLN A 1 89 ? 7.916 3.204 -11.804 1.00 83.19 89 GLN A CA 1
ATOM 737 C C . GLN A 1 89 ? 7.216 3.814 -10.583 1.00 83.19 89 GLN A C 1
ATOM 739 O O . GLN A 1 89 ? 6.819 3.084 -9.676 1.00 83.19 89 GLN A O 1
ATOM 744 N N . SER A 1 90 ? 6.986 5.131 -10.583 1.00 82.62 90 SER A N 1
ATOM 745 C CA . SER A 1 90 ? 6.268 5.825 -9.505 1.00 82.62 90 SER A CA 1
ATOM 746 C C . SER A 1 90 ? 4.834 5.305 -9.347 1.00 82.62 90 SER A C 1
ATOM 748 O O . SER A 1 90 ? 4.380 5.002 -8.240 1.00 82.62 90 SER A O 1
ATOM 750 N N . LYS A 1 91 ? 4.122 5.100 -10.462 1.00 86.94 91 LYS A N 1
ATOM 751 C CA . LYS A 1 91 ? 2.773 4.520 -10.459 1.00 86.94 91 LYS A CA 1
ATOM 752 C C . LYS A 1 91 ? 2.759 3.103 -9.887 1.00 86.94 91 LYS A C 1
ATOM 754 O O . LYS A 1 91 ? 1.859 2.770 -9.114 1.00 86.94 91 LYS A O 1
ATOM 759 N N . LEU A 1 92 ? 3.734 2.273 -10.256 1.00 86.38 92 LEU A N 1
ATOM 760 C CA . LEU A 1 92 ? 3.863 0.911 -9.748 1.00 86.38 92 LEU A CA 1
ATOM 761 C C . LEU A 1 92 ? 4.136 0.911 -8.241 1.00 86.38 92 LEU A C 1
ATOM 763 O O . LEU A 1 92 ? 3.438 0.227 -7.494 1.00 86.38 92 LEU A O 1
ATOM 767 N N . LEU A 1 93 ? 5.075 1.739 -7.788 1.00 85.31 93 LEU A N 1
ATOM 768 C CA . LEU A 1 93 ? 5.404 1.899 -6.375 1.00 85.31 93 LEU A CA 1
ATOM 769 C C . LEU A 1 93 ? 4.179 2.332 -5.556 1.00 85.31 93 LEU A C 1
ATOM 771 O O . LEU A 1 93 ? 3.861 1.722 -4.537 1.00 85.31 93 LEU A O 1
ATOM 775 N N . ASN A 1 94 ? 3.416 3.312 -6.045 1.00 85.81 94 ASN A N 1
ATOM 776 C CA . ASN A 1 94 ? 2.181 3.756 -5.394 1.00 85.81 94 ASN A CA 1
ATOM 777 C C . ASN A 1 94 ? 1.104 2.661 -5.328 1.00 85.81 94 ASN A C 1
ATOM 779 O O . ASN A 1 94 ? 0.383 2.571 -4.334 1.00 85.81 94 ASN A O 1
ATOM 783 N N . ARG A 1 95 ? 0.999 1.796 -6.347 1.00 88.62 95 ARG A N 1
ATOM 784 C CA . ARG A 1 95 ? 0.086 0.641 -6.308 1.00 88.62 95 ARG A CA 1
ATOM 785 C C . ARG A 1 95 ? 0.479 -0.361 -5.228 1.00 88.62 95 ARG A C 1
ATOM 787 O O . ARG A 1 95 ? -0.405 -0.827 -4.514 1.00 88.62 95 ARG A O 1
ATOM 794 N N . TYR A 1 96 ? 1.769 -0.669 -5.097 1.00 87.69 96 TYR A N 1
ATOM 795 C CA . TYR A 1 96 ? 2.254 -1.559 -4.041 1.00 87.69 96 TYR A CA 1
ATOM 796 C C . TYR A 1 96 ? 1.960 -0.988 -2.652 1.00 87.69 96 TYR A C 1
ATOM 798 O O . TYR A 1 96 ? 1.366 -1.687 -1.837 1.00 87.69 96 TYR A O 1
ATOM 806 N N . ARG A 1 97 ? 2.241 0.302 -2.425 1.00 85.12 97 ARG A N 1
ATOM 807 C CA . ARG A 1 97 ? 1.914 0.993 -1.163 1.00 85.12 97 ARG A CA 1
ATOM 808 C C . ARG A 1 97 ? 0.436 0.877 -0.803 1.00 85.12 97 ARG A C 1
ATOM 810 O O . ARG A 1 97 ? 0.089 0.540 0.325 1.00 85.12 97 ARG A O 1
ATOM 817 N N . LEU A 1 98 ? -0.445 1.137 -1.771 1.00 88.88 98 LEU A N 1
ATOM 818 C CA . LEU A 1 98 ? -1.885 1.035 -1.553 1.00 88.88 98 LEU A CA 1
ATOM 819 C C . LEU A 1 98 ? -2.311 -0.406 -1.251 1.00 88.88 98 LEU A C 1
ATOM 821 O O . LEU A 1 98 ? -3.193 -0.613 -0.422 1.00 88.88 98 LEU A O 1
ATOM 825 N N . LYS A 1 99 ? -1.713 -1.396 -1.921 1.00 91.25 99 LYS A N 1
ATOM 826 C CA . LYS A 1 99 ? -2.017 -2.810 -1.687 1.00 91.25 99 LYS A CA 1
ATOM 827 C C . LYS A 1 99 ? -1.620 -3.239 -0.274 1.00 91.25 99 LYS A C 1
ATOM 829 O O . LYS A 1 99 ? -2.455 -3.794 0.427 1.00 91.25 99 LYS A O 1
ATOM 834 N N . GLU A 1 100 ? -0.409 -2.906 0.165 1.00 88.50 100 GLU A N 1
ATOM 835 C CA . GLU A 1 100 ? 0.049 -3.212 1.525 1.00 88.50 100 GLU A CA 1
ATOM 836 C C . GLU A 1 100 ? -0.815 -2.530 2.593 1.00 88.50 100 GLU A C 1
ATOM 838 O O . GLU A 1 100 ? -1.191 -3.158 3.579 1.00 88.50 100 GLU A O 1
ATOM 843 N N . ALA A 1 101 ? -1.175 -1.256 2.395 1.00 90.69 101 ALA A N 1
ATOM 844 C CA . ALA A 1 101 ? -2.061 -0.551 3.319 1.00 90.69 101 ALA A CA 1
ATOM 845 C C . ALA A 1 101 ? -3.441 -1.220 3.397 1.00 90.69 101 ALA A C 1
ATOM 847 O O . ALA A 1 101 ? -3.981 -1.381 4.486 1.00 90.69 101 ALA A O 1
ATOM 848 N N . LYS A 1 102 ? -3.999 -1.654 2.259 1.00 92.19 102 LYS A N 1
ATOM 849 C CA . LYS A 1 102 ? -5.268 -2.396 2.223 1.00 92.19 102 LYS A CA 1
ATOM 850 C C . LYS A 1 102 ? -5.186 -3.725 2.970 1.00 92.19 102 LYS A C 1
ATOM 852 O O . LYS A 1 102 ? -6.112 -4.044 3.701 1.00 92.19 102 LYS A O 1
ATOM 857 N N . GLU A 1 103 ? -4.102 -4.476 2.800 1.00 92.38 103 GLU A N 1
ATOM 858 C CA . GLU A 1 103 ? -3.889 -5.742 3.512 1.00 92.38 103 GLU A CA 1
ATOM 859 C C . GLU A 1 103 ? -3.768 -5.519 5.026 1.00 92.38 103 GLU A C 1
ATOM 861 O O . GLU A 1 103 ? -4.415 -6.213 5.804 1.00 92.38 103 GLU A O 1
ATOM 866 N N . LEU A 1 104 ? -3.015 -4.500 5.455 1.00 91.69 104 LEU A N 1
ATOM 867 C CA . LEU A 1 104 ? -2.906 -4.143 6.873 1.00 91.69 104 LEU A CA 1
ATOM 868 C C . LEU A 1 104 ? -4.246 -3.706 7.472 1.00 91.69 104 LEU A C 1
ATOM 870 O O . LEU A 1 104 ? -4.561 -4.107 8.588 1.00 91.69 104 LEU A O 1
ATOM 874 N N . LEU A 1 105 ? -5.032 -2.913 6.739 1.00 93.00 105 LEU A N 1
ATOM 875 C CA . LEU A 1 105 ? -6.364 -2.493 7.174 1.00 93.00 105 LEU A CA 1
ATOM 876 C C . LEU A 1 105 ? -7.329 -3.679 7.268 1.00 93.00 105 LEU A C 1
ATOM 878 O O . LEU A 1 105 ? -8.048 -3.786 8.253 1.00 93.00 105 LEU A O 1
ATOM 882 N N . ALA A 1 106 ? -7.291 -4.600 6.303 1.00 94.56 106 ALA A N 1
ATOM 883 C CA . ALA A 1 106 ? -8.092 -5.821 6.351 1.00 94.56 106 ALA A CA 1
ATOM 884 C C . ALA A 1 106 ? -7.739 -6.692 7.569 1.00 94.56 106 ALA A C 1
ATOM 886 O O . ALA A 1 106 ? -8.625 -7.271 8.189 1.00 94.56 106 ALA A O 1
ATOM 887 N N . ASN A 1 107 ? -6.462 -6.741 7.960 1.00 93.19 107 ASN A N 1
ATOM 888 C CA . ASN A 1 107 ? -6.022 -7.503 9.132 1.00 93.19 107 ASN A CA 1
ATOM 889 C C . ASN A 1 107 ? -6.494 -6.906 10.468 1.00 93.19 107 ASN A C 1
ATOM 891 O O . ASN A 1 107 ? -6.515 -7.624 11.464 1.00 93.19 107 ASN A O 1
ATOM 895 N N . ILE A 1 108 ? -6.841 -5.614 10.516 1.00 96.38 108 ILE A N 1
ATOM 896 C CA . ILE A 1 108 ? -7.341 -4.963 11.738 1.00 96.38 108 ILE A CA 1
ATOM 897 C C . ILE A 1 108 ? -8.851 -4.729 11.744 1.00 96.38 108 ILE A C 1
ATOM 899 O O . ILE A 1 108 ? -9.355 -4.179 12.718 1.00 96.38 108 ILE A O 1
ATOM 903 N N . ASP A 1 109 ? -9.574 -5.137 10.703 1.00 96.44 109 ASP A N 1
ATOM 904 C CA . ASP A 1 109 ? -11.004 -4.846 10.545 1.00 96.44 109 ASP A CA 1
ATOM 905 C C . ASP A 1 109 ? -11.823 -5.406 11.724 1.00 96.44 109 ASP A C 1
ATOM 907 O O . ASP A 1 109 ? -12.539 -4.677 12.410 1.00 96.44 109 ASP A O 1
ATOM 911 N N . GLU A 1 110 ? -11.585 -6.672 12.083 1.00 96.69 110 GLU A N 1
ATOM 912 C CA . GLU A 1 110 ? -12.231 -7.304 13.241 1.00 96.69 110 GLU A CA 1
ATOM 913 C C . GLU A 1 110 ? -11.851 -6.621 14.568 1.00 96.69 110 GLU A C 1
ATOM 915 O O . GLU A 1 110 ? -12.686 -6.471 15.461 1.00 96.69 110 GLU A O 1
ATOM 920 N N . HIS A 1 111 ? -10.603 -6.163 14.698 1.00 97.75 111 HIS A N 1
ATOM 921 C CA . HIS A 1 111 ? -10.139 -5.437 15.880 1.00 97.75 111 HIS A CA 1
ATOM 922 C C . HIS A 1 111 ? -10.849 -4.078 16.019 1.00 97.75 111 HIS A C 1
ATOM 924 O O . HIS A 1 111 ? -11.208 -3.673 17.127 1.00 97.75 111 HIS A O 1
ATOM 930 N N . VAL A 1 112 ? -11.119 -3.385 14.904 1.00 97.31 112 VAL A N 1
ATOM 931 C CA . VAL A 1 112 ? -11.895 -2.131 14.882 1.00 97.31 112 VAL A CA 1
ATOM 932 C C . VAL A 1 112 ? -13.339 -2.375 15.319 1.00 97.31 112 VAL A C 1
ATOM 934 O O . VAL A 1 112 ? -13.850 -1.639 16.171 1.00 97.31 112 VAL A O 1
ATOM 937 N N . ASP A 1 113 ? -13.978 -3.424 14.803 1.00 97.56 113 ASP A N 1
ATOM 938 C CA . ASP A 1 113 ? -15.343 -3.797 15.186 1.00 97.56 113 ASP A CA 1
ATOM 939 C C . ASP A 1 113 ? -15.439 -4.160 16.674 1.00 97.56 113 ASP A C 1
ATOM 941 O O . ASP A 1 113 ? -16.314 -3.665 17.399 1.00 97.56 113 ASP A O 1
ATOM 945 N N . ARG A 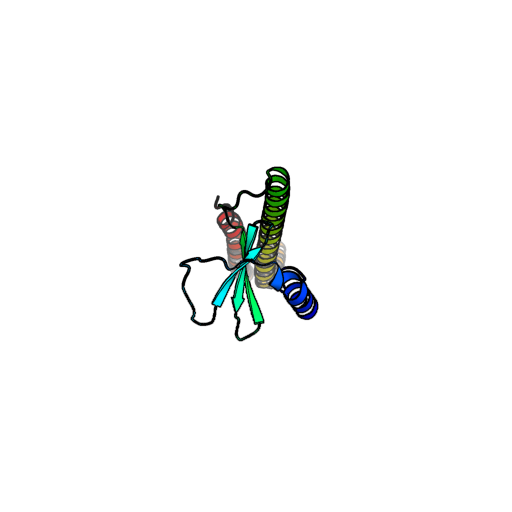1 114 ? -14.497 -4.974 17.165 1.00 96.75 114 ARG A N 1
ATOM 946 C CA . ARG A 1 114 ? -14.399 -5.345 18.583 1.00 96.75 114 ARG A CA 1
ATOM 947 C C . ARG A 1 114 ? -14.189 -4.120 19.460 1.00 96.75 114 ARG A C 1
ATOM 949 O O . ARG A 1 114 ? -14.971 -3.913 20.390 1.00 96.75 114 ARG A O 1
ATOM 956 N N . PHE A 1 115 ? -13.224 -3.263 19.124 1.00 97.56 115 PHE A N 1
ATOM 957 C CA . PHE A 1 115 ? -12.986 -1.999 19.822 1.00 97.56 115 PHE A CA 1
ATOM 958 C C . PHE A 1 115 ? -14.258 -1.145 19.895 1.00 97.56 115 PHE A C 1
ATOM 960 O O . PHE A 1 115 ? -14.625 -0.644 20.963 1.00 97.56 115 PHE A O 1
ATOM 967 N N . TYR A 1 116 ? -14.978 -1.006 18.779 1.00 96.12 116 TYR A N 1
ATOM 968 C CA . TYR A 1 116 ? -16.219 -0.241 18.746 1.00 96.12 116 TYR A CA 1
ATOM 969 C C . TYR A 1 116 ? -17.285 -0.853 19.666 1.00 96.12 116 TYR A C 1
ATOM 971 O O . TYR A 1 116 ? -17.874 -0.140 20.483 1.00 96.12 116 TYR A O 1
ATOM 979 N N . SER A 1 117 ? -17.504 -2.168 19.591 1.00 95.31 117 SER A N 1
ATOM 980 C CA . SER A 1 117 ? -18.494 -2.872 20.418 1.00 95.31 117 SER A CA 1
ATOM 981 C C . SER A 1 117 ? -18.204 -2.769 21.924 1.00 95.31 117 SER A C 1
ATOM 983 O O . SER A 1 117 ? -19.111 -2.474 22.713 1.00 95.31 117 SER A O 1
ATOM 985 N N . LEU A 1 118 ? -16.936 -2.919 22.326 1.00 94.69 118 LEU A N 1
ATOM 986 C CA . LEU A 1 118 ? -16.480 -2.775 23.708 1.00 94.69 118 LEU A CA 1
ATOM 987 C C . LEU A 1 118 ? -16.672 -1.332 24.180 1.00 94.69 118 LEU A C 1
ATOM 989 O O . LEU A 1 118 ? -17.202 -1.100 25.266 1.00 94.69 118 LEU A O 1
ATOM 993 N N . SER A 1 119 ? -16.355 -0.349 23.330 1.00 94.00 119 SER A N 1
ATOM 994 C CA . SER A 1 119 ? -16.572 1.070 23.628 1.00 94.00 119 SER A CA 1
ATOM 995 C C . SER A 1 119 ? -18.049 1.377 23.889 1.00 94.00 119 SER A C 1
ATOM 997 O O . SER A 1 119 ? -18.377 2.087 24.841 1.00 94.00 119 SER A O 1
ATOM 999 N N . GLN A 1 120 ? -18.959 0.825 23.080 1.00 94.19 120 GLN A N 1
ATOM 1000 C CA . GLN A 1 120 ? -20.401 1.002 23.281 1.00 94.19 120 GLN A CA 1
ATOM 1001 C C . GLN A 1 120 ? -20.896 0.324 24.560 1.00 94.19 120 GLN A C 1
ATOM 1003 O O . GLN A 1 120 ? -21.713 0.903 25.279 1.00 94.19 120 GLN A O 1
ATOM 1008 N N . THR A 1 121 ? -20.394 -0.877 24.853 1.00 91.19 121 THR A N 1
ATOM 1009 C CA . THR A 1 121 ? -20.735 -1.631 26.068 1.00 91.19 121 THR A CA 1
ATOM 1010 C C . THR A 1 121 ? -20.312 -0.866 27.319 1.00 91.19 121 THR A C 1
ATOM 1012 O O . THR A 1 121 ? -21.124 -0.655 28.216 1.00 91.19 121 THR A O 1
ATOM 1015 N N . LEU A 1 122 ? -19.080 -0.352 27.340 1.00 90.62 122 LEU A N 1
ATOM 1016 C CA . LEU A 1 122 ? -18.537 0.434 28.448 1.00 90.62 122 LEU A CA 1
ATOM 1017 C C . LEU A 1 122 ? -19.267 1.766 28.645 1.00 90.62 122 LEU A C 1
ATOM 1019 O O . LEU A 1 122 ? -19.575 2.129 29.775 1.00 90.62 122 LEU A O 1
ATOM 1023 N N . LYS A 1 123 ? -19.604 2.476 27.559 1.00 91.69 123 LYS A N 1
ATOM 1024 C CA . LYS A 1 123 ? -20.356 3.745 27.630 1.00 91.69 123 LYS A CA 1
ATOM 1025 C C . LYS A 1 123 ? -21.746 3.588 28.243 1.00 91.69 123 LYS A C 1
ATOM 1027 O O . LYS A 1 123 ? -22.246 4.525 28.857 1.00 91.69 123 LYS A O 1
ATOM 1032 N N . LYS A 1 124 ? -22.387 2.438 28.026 1.00 89.06 124 LYS A N 1
ATOM 1033 C CA . LYS A 1 124 ? -23.744 2.140 28.509 1.00 89.06 124 LYS A CA 1
ATOM 1034 C C . LYS A 1 124 ? -23.749 1.347 29.821 1.00 89.06 124 LYS A C 1
ATOM 1036 O O . LYS A 1 124 ? -24.817 1.118 30.383 1.00 89.06 124 LYS A O 1
ATOM 1041 N N . GLY A 1 125 ? -22.587 0.885 30.274 1.00 82.38 125 GLY A N 1
ATOM 1042 C CA . GLY A 1 125 ? -22.442 -0.041 31.388 1.00 82.38 125 GLY A CA 1
ATOM 1043 C C . GLY A 1 125 ? -22.375 0.637 32.758 1.00 82.38 125 GLY A C 1
ATOM 1044 O O . GLY A 1 125 ? -21.935 1.775 32.891 1.00 82.38 125 GLY A O 1
ATOM 1045 N N . ALA A 1 126 ? -22.785 -0.090 33.801 1.00 77.38 126 ALA A N 1
ATOM 1046 C CA . ALA A 1 126 ? -22.606 0.311 35.198 1.00 77.38 126 ALA A CA 1
ATOM 1047 C C . ALA A 1 126 ? -21.214 -0.083 35.731 1.00 77.38 126 ALA A C 1
ATOM 1049 O O . ALA A 1 126 ? -20.553 -0.957 35.174 1.00 77.38 126 ALA A O 1
ATOM 1050 N N . LEU A 1 127 ? -20.763 0.511 36.836 1.00 72.75 127 LEU A N 1
ATOM 1051 C CA . LEU A 1 127 ? -19.498 0.127 37.476 1.00 72.75 127 LEU A CA 1
ATOM 1052 C C . LEU A 1 127 ? -19.571 -1.337 37.950 1.00 72.75 127 LEU A C 1
ATOM 1054 O O . LEU A 1 127 ? -20.342 -1.661 38.850 1.00 72.75 127 LEU A O 1
ATOM 1058 N N . SER A 1 128 ? -18.807 -2.224 37.308 1.00 83.69 128 SER A N 1
ATOM 1059 C CA . SER A 1 128 ? -18.747 -3.656 37.626 1.00 83.69 128 SER A CA 1
ATOM 1060 C C . SER A 1 128 ? -17.408 -4.251 37.199 1.00 83.69 128 SER A C 1
ATOM 1062 O O . SER A 1 128 ? -16.805 -3.775 36.236 1.00 83.69 128 SER A O 1
ATOM 1064 N N . ASP A 1 129 ? -16.975 -5.326 37.860 1.00 82.25 129 ASP A N 1
ATOM 1065 C CA . ASP A 1 129 ? -15.726 -6.039 37.537 1.00 82.25 129 ASP A CA 1
ATOM 1066 C C . ASP A 1 129 ? -15.693 -6.528 36.083 1.00 82.25 129 ASP A C 1
ATOM 1068 O O . ASP A 1 129 ? -14.667 -6.454 35.409 1.00 82.25 129 ASP A O 1
ATOM 1072 N N . ARG A 1 130 ? -16.852 -6.928 35.550 1.00 83.94 130 ARG A N 1
ATOM 1073 C CA . ARG A 1 130 ? -17.009 -7.293 34.138 1.00 83.94 130 ARG A CA 1
ATOM 1074 C C . ARG A 1 130 ? -16.717 -6.118 33.199 1.00 83.94 130 ARG A C 1
ATOM 1076 O O . ARG A 1 130 ? -16.096 -6.299 32.158 1.00 83.94 130 ARG A O 1
ATOM 1083 N N . ASN A 1 131 ? -17.125 -4.906 33.565 1.00 84.38 131 ASN A N 1
ATOM 1084 C CA . ASN A 1 131 ? -16.804 -3.720 32.773 1.00 84.38 131 ASN A CA 1
ATOM 1085 C C . ASN A 1 131 ? -15.336 -3.300 32.926 1.00 84.38 131 ASN A C 1
ATOM 1087 O O . ASN A 1 131 ? -14.776 -2.759 31.981 1.00 84.38 131 ASN A O 1
ATOM 1091 N N . TYR A 1 132 ? -14.667 -3.606 34.041 1.00 84.81 132 TYR A N 1
ATOM 1092 C CA . TYR A 1 132 ? -13.211 -3.446 34.120 1.00 84.81 132 TYR A CA 1
ATOM 1093 C C . TYR A 1 132 ? -12.467 -4.411 33.184 1.00 84.81 132 TYR A C 1
ATOM 1095 O O . TYR A 1 132 ? -11.522 -3.991 32.522 1.00 84.81 132 TYR A O 1
ATOM 1103 N N . GLN A 1 133 ? -12.932 -5.656 33.041 1.00 90.00 133 GLN A N 1
ATOM 1104 C CA . GLN A 1 133 ? -12.377 -6.599 32.056 1.00 90.00 133 GLN A CA 1
ATOM 1105 C C . GLN A 1 133 ? -12.572 -6.105 30.616 1.00 90.00 133 GLN A C 1
ATOM 1107 O O . GLN A 1 133 ? -11.624 -6.074 29.836 1.00 90.00 133 GLN A O 1
ATOM 1112 N N . HIS A 1 134 ? -13.768 -5.615 30.276 1.00 90.81 134 HIS A N 1
ATOM 1113 C CA . HIS A 1 134 ? -14.017 -5.025 28.956 1.00 90.81 134 HIS A CA 1
ATOM 1114 C C . HIS A 1 134 ? -13.159 -3.780 28.677 1.00 90.81 134 HIS A C 1
ATOM 1116 O O . HIS A 1 134 ? -12.849 -3.500 27.520 1.00 90.81 134 HIS A O 1
ATOM 1122 N N . LEU A 1 135 ? -12.758 -3.029 29.711 1.00 91.38 135 LEU A N 1
ATOM 1123 C CA . LEU A 1 135 ? -11.830 -1.905 29.565 1.00 91.38 135 LEU A CA 1
ATOM 1124 C C . LEU A 1 135 ? -10.421 -2.381 29.193 1.00 91.38 135 LEU A C 1
ATOM 1126 O O . LEU A 1 135 ? -9.782 -1.772 28.340 1.00 91.38 135 LEU A O 1
ATOM 1130 N N . GLU A 1 136 ? -9.945 -3.463 29.804 1.00 93.06 136 GLU A N 1
ATOM 1131 C CA . GLU A 1 136 ? -8.651 -4.063 29.468 1.00 93.06 136 GLU A CA 1
ATOM 1132 C C . GLU A 1 136 ? -8.645 -4.614 28.035 1.00 93.06 136 GLU A C 1
ATOM 1134 O O . GLU A 1 136 ? -7.740 -4.312 27.256 1.00 93.06 136 GLU A O 1
ATOM 1139 N N . GLU A 1 137 ? -9.702 -5.332 27.643 1.00 95.12 137 GLU A N 1
ATOM 1140 C CA . GLU A 1 137 ? -9.897 -5.799 26.266 1.00 95.12 137 GLU A CA 1
ATOM 1141 C C . GLU A 1 137 ? -9.905 -4.626 25.275 1.00 95.12 137 GLU A C 1
ATOM 1143 O O . GLU A 1 137 ? -9.196 -4.663 24.272 1.00 95.12 137 GLU A O 1
ATOM 1148 N N . LEU A 1 138 ? -10.621 -3.536 25.583 1.00 95.81 138 LEU A N 1
ATOM 1149 C CA . LEU A 1 138 ? -10.664 -2.337 24.741 1.00 95.81 138 LEU A CA 1
ATOM 1150 C C . LEU A 1 138 ? -9.264 -1.746 24.509 1.00 95.81 138 LEU A C 1
ATOM 1152 O O . LEU A 1 138 ? -8.938 -1.332 23.394 1.00 95.81 138 LEU A O 1
ATOM 1156 N N . LEU A 1 139 ? -8.439 -1.681 25.558 1.00 95.62 139 LEU A N 1
ATOM 1157 C CA . LEU A 1 139 ? -7.073 -1.169 25.459 1.00 95.62 139 LEU A CA 1
ATOM 1158 C C . LEU A 1 139 ? -6.200 -2.073 24.584 1.00 95.62 139 LEU A C 1
ATOM 1160 O O . LEU A 1 139 ? -5.444 -1.564 23.755 1.00 95.62 139 LEU A O 1
ATOM 1164 N N . ASN A 1 140 ? -6.341 -3.392 24.714 1.00 96.56 140 ASN A N 1
ATOM 1165 C CA . ASN A 1 140 ? -5.625 -4.351 23.875 1.00 96.56 140 ASN A CA 1
ATOM 1166 C C . ASN A 1 140 ? -5.987 -4.180 22.393 1.00 96.56 140 ASN A C 1
ATOM 1168 O O . ASN A 1 140 ? -5.087 -4.040 21.561 1.00 96.56 140 ASN A O 1
ATOM 1172 N N . GLU A 1 141 ? -7.280 -4.088 22.071 1.00 97.62 141 GLU A N 1
ATOM 1173 C CA . GLU A 1 141 ? -7.750 -3.839 20.701 1.00 97.62 141 GLU A CA 1
ATOM 1174 C C . GLU A 1 141 ? -7.193 -2.515 20.144 1.00 97.62 141 GLU A C 1
ATOM 1176 O O . GLU A 1 141 ? -6.663 -2.459 19.030 1.00 97.62 141 GLU A O 1
ATOM 1181 N N . PHE A 1 142 ? -7.202 -1.445 20.950 1.00 97.12 142 PHE A N 1
ATOM 1182 C CA . PHE A 1 142 ? -6.610 -0.161 20.565 1.00 97.12 142 PHE A CA 1
ATOM 1183 C C . PHE A 1 142 ? -5.112 -0.263 20.265 1.00 97.12 142 PHE A C 1
ATOM 1185 O O . PHE A 1 142 ? -4.628 0.361 19.318 1.00 97.12 142 PHE A O 1
ATOM 1192 N N . HIS A 1 143 ? -4.358 -1.028 21.054 1.00 97.38 143 HIS A N 1
ATOM 1193 C CA . HIS A 1 143 ? -2.926 -1.199 20.836 1.00 97.38 143 HIS A CA 1
ATOM 1194 C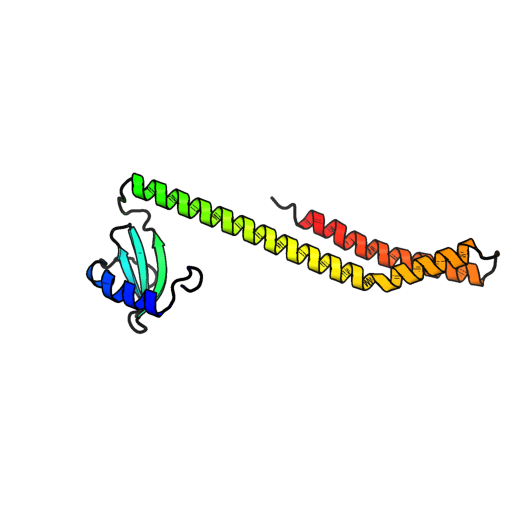 C . HIS A 1 143 ? -2.620 -1.907 19.515 1.00 97.38 143 HIS A C 1
ATOM 1196 O O . HIS A 1 143 ? -1.702 -1.475 18.812 1.00 97.38 143 HIS A O 1
ATOM 1202 N N . VAL A 1 144 ? -3.407 -2.921 19.144 1.00 96.56 144 VAL A N 1
ATOM 1203 C CA . VAL A 1 144 ? -3.280 -3.609 17.849 1.00 96.56 144 VAL A CA 1
ATOM 1204 C C . VAL A 1 144 ? -3.559 -2.642 16.696 1.00 96.56 144 VAL A C 1
ATOM 1206 O O . VAL A 1 144 ? -2.722 -2.493 15.802 1.00 96.56 144 VAL A O 1
ATOM 1209 N N . ILE A 1 145 ? -4.674 -1.906 16.759 1.00 97.06 145 ILE A N 1
ATOM 1210 C CA . ILE A 1 145 ? -5.040 -0.900 15.748 1.00 97.06 145 ILE A CA 1
ATOM 1211 C C . ILE A 1 145 ? -3.936 0.158 15.624 1.00 97.06 145 ILE A C 1
ATOM 1213 O O . ILE A 1 145 ? -3.449 0.444 14.530 1.00 97.06 145 ILE A O 1
ATOM 1217 N N . LYS A 1 146 ? -3.481 0.714 16.752 1.00 95.94 146 LYS A N 1
ATOM 1218 C CA . LYS A 1 146 ? -2.422 1.729 16.790 1.00 95.94 146 LYS A CA 1
ATOM 1219 C C . LYS A 1 146 ? -1.118 1.218 16.177 1.00 95.94 146 LYS A C 1
ATOM 1221 O O . LYS A 1 146 ? -0.454 1.969 15.464 1.00 95.94 146 LYS A O 1
ATOM 1226 N N . ALA A 1 147 ? -0.736 -0.029 16.450 1.00 94.62 147 ALA A N 1
ATOM 1227 C CA . ALA A 1 147 ? 0.467 -0.625 15.883 1.00 94.62 147 ALA A CA 1
ATOM 1228 C C . ALA A 1 147 ? 0.374 -0.735 14.354 1.00 94.62 147 ALA A C 1
ATOM 1230 O O . ALA A 1 147 ? 1.308 -0.330 13.663 1.00 94.62 147 ALA A O 1
ATOM 1231 N N . ALA A 1 148 ? -0.761 -1.198 13.823 1.00 92.50 148 ALA A N 1
ATOM 1232 C CA . ALA A 1 148 ? -0.972 -1.310 12.381 1.00 92.50 148 ALA A CA 1
ATOM 1233 C C . ALA A 1 148 ? -0.936 0.054 11.674 1.00 92.50 148 ALA A C 1
ATOM 1235 O O . ALA A 1 148 ? -0.242 0.211 10.668 1.00 92.50 148 ALA A O 1
ATOM 1236 N N . ILE A 1 149 ? -1.603 1.070 12.234 1.00 91.88 149 ILE A N 1
ATOM 1237 C CA . ILE A 1 149 ? -1.561 2.434 11.687 1.00 91.88 149 ILE A CA 1
ATOM 1238 C C . ILE A 1 149 ? -0.135 2.995 11.711 1.00 91.88 149 ILE A C 1
ATOM 1240 O O . ILE A 1 149 ? 0.313 3.563 10.717 1.00 91.88 149 ILE A O 1
ATOM 1244 N N . ARG A 1 150 ? 0.627 2.757 12.785 1.00 92.06 150 ARG A N 1
ATOM 1245 C CA . ARG A 1 150 ? 2.027 3.193 12.877 1.00 92.06 150 ARG A CA 1
ATOM 1246 C C . ARG A 1 150 ? 2.914 2.565 11.797 1.00 92.06 150 ARG A C 1
ATOM 1248 O O . ARG A 1 150 ? 3.826 3.222 11.304 1.00 92.06 150 ARG A O 1
ATOM 1255 N N . VAL A 1 151 ? 2.663 1.313 11.407 1.00 89.69 151 VAL A N 1
ATOM 1256 C CA . VAL A 1 151 ? 3.385 0.676 10.289 1.00 89.69 151 VAL A CA 1
ATOM 1257 C C . VAL A 1 151 ? 3.087 1.395 8.971 1.00 89.69 151 VAL A C 1
ATOM 1259 O O . VAL A 1 151 ? 4.014 1.666 8.209 1.00 89.69 151 VAL A O 1
ATOM 1262 N N . ILE A 1 152 ? 1.825 1.755 8.719 1.00 87.25 152 ILE A N 1
ATOM 1263 C CA . ILE A 1 152 ? 1.428 2.522 7.526 1.00 87.25 152 ILE A CA 1
ATOM 1264 C C . ILE A 1 152 ? 2.102 3.906 7.522 1.00 87.25 152 ILE A C 1
ATOM 1266 O O . ILE A 1 152 ? 2.630 4.336 6.495 1.00 87.25 152 ILE A O 1
ATOM 1270 N N . GLU A 1 153 ? 2.132 4.588 8.669 1.00 86.19 153 GLU A N 1
ATOM 1271 C CA . GLU A 1 153 ? 2.793 5.890 8.829 1.00 86.19 153 GLU A CA 1
ATOM 1272 C C . GLU A 1 153 ? 4.307 5.815 8.616 1.00 86.19 153 GLU A C 1
ATOM 1274 O O . GLU A 1 153 ? 4.861 6.637 7.890 1.00 86.19 153 GLU A O 1
ATOM 1279 N N . ASN A 1 154 ? 4.985 4.826 9.202 1.00 85.06 154 ASN A N 1
ATOM 1280 C CA . ASN A 1 154 ? 6.430 4.661 9.043 1.00 85.06 154 ASN A CA 1
ATOM 1281 C C . ASN A 1 154 ? 6.799 4.375 7.589 1.00 85.06 154 ASN A C 1
ATOM 1283 O O . ASN A 1 154 ? 7.706 5.007 7.051 1.00 85.06 154 ASN A O 1
ATOM 1287 N N . LYS A 1 155 ? 6.041 3.496 6.923 1.00 76.88 155 LYS A N 1
ATOM 1288 C CA . LYS A 1 155 ? 6.267 3.197 5.509 1.00 76.88 155 LYS A CA 1
ATOM 1289 C C . LYS A 1 155 ? 6.154 4.450 4.644 1.00 76.88 155 LYS A C 1
ATOM 1291 O O . LYS A 1 155 ? 6.943 4.602 3.726 1.00 76.88 155 LYS A O 1
ATOM 1296 N N . LYS A 1 156 ? 5.268 5.407 4.952 1.00 69.06 156 LYS A N 1
ATOM 1297 C CA . LYS A 1 156 ? 5.211 6.708 4.247 1.00 69.06 156 LYS A CA 1
ATOM 1298 C C . LYS A 1 156 ? 6.564 7.447 4.239 1.00 69.06 156 LYS A C 1
ATOM 1300 O O . LYS A 1 156 ? 6.860 8.135 3.259 1.00 69.06 156 LYS A O 1
ATOM 1305 N N . ASN A 1 157 ? 7.366 7.295 5.296 1.00 62.12 157 ASN A N 1
ATOM 1306 C CA . ASN A 1 157 ? 8.656 7.968 5.466 1.00 62.12 157 ASN A CA 1
ATOM 1307 C C . ASN A 1 157 ? 9.819 7.230 4.785 1.00 62.12 157 ASN A C 1
ATOM 1309 O O . ASN A 1 157 ? 10.688 7.897 4.233 1.00 62.12 157 ASN A O 1
ATOM 1313 N N . ASP A 1 158 ? 9.804 5.893 4.726 1.00 60.97 158 ASP A N 1
ATOM 1314 C CA . ASP A 1 158 ? 10.832 5.095 4.015 1.00 60.97 158 ASP A CA 1
ATOM 1315 C C . ASP A 1 158 ? 10.927 5.454 2.521 1.00 60.97 158 ASP A C 1
ATOM 1317 O O . ASP A 1 158 ? 11.933 5.242 1.849 1.00 60.97 158 ASP A O 1
ATOM 1321 N N . TYR A 1 159 ? 9.856 6.039 2.002 1.00 54.16 159 TYR A N 1
ATOM 1322 C CA . TYR A 1 159 ? 9.671 6.429 0.617 1.00 54.16 159 TYR A CA 1
ATOM 1323 C C . TYR A 1 159 ? 10.055 7.875 0.281 1.00 54.16 159 TYR A C 1
ATOM 1325 O O . TYR A 1 159 ? 9.902 8.265 -0.876 1.00 54.16 159 TYR A O 1
ATOM 1333 N N . HIS A 1 160 ? 10.493 8.658 1.269 1.00 52.19 160 HIS A N 1
ATOM 1334 C CA . HIS A 1 160 ? 11.065 10.001 1.090 1.00 52.19 160 HIS A CA 1
ATOM 1335 C C . HIS A 1 160 ? 12.603 9.956 1.068 1.00 52.19 160 HIS A C 1
ATOM 1337 O O . HIS A 1 160 ? 13.262 10.866 1.563 1.00 52.19 160 HIS A O 1
ATOM 1343 N N . THR A 1 161 ? 13.181 8.881 0.536 1.00 46.47 161 THR A N 1
ATOM 1344 C CA . THR A 1 161 ? 14.615 8.815 0.251 1.00 46.47 161 THR A CA 1
ATOM 1345 C C . THR A 1 161 ? 14.877 9.369 -1.152 1.00 46.47 161 THR A C 1
ATOM 1347 O O . THR A 1 161 ? 14.498 8.745 -2.141 1.00 46.47 161 THR A O 1
ATOM 1350 N N . ASP A 1 162 ? 15.490 10.559 -1.146 1.00 41.16 162 ASP A N 1
ATOM 1351 C CA . ASP A 1 162 ? 16.105 11.366 -2.219 1.00 41.16 162 ASP A CA 1
ATOM 1352 C C . ASP A 1 162 ? 15.232 11.880 -3.384 1.00 41.16 162 ASP A C 1
ATOM 1354 O O . ASP A 1 162 ? 14.915 11.130 -4.337 1.00 41.16 162 ASP A O 1
#

Sequence (162 aa):
MERFGVDEEQLRRWVNQHVPSLHHFDSSFDQRPDTEAYVAEDGIVFVCDLKNREFITCFQAVNLTVDEEQKEVCQDIHRENVLAYKHSQSKLLNRYRLKEAKELLANIDEHVDRFYSLSQTLKKGALSDRNYQHLEELLNEFHVIKAAIRVIENKKNDYHTD

Secondary structure (DSSP, 8-state):
-GGGT--HHHHHHHHHHHGGGPEE----S---TTEEEEE-TTSEEEEEETTTTEEEEEEE-TTS---HHHHHHHHHHHHHHHHHHHHHHHHHHHHHHHHHHHHHHHHHHHHHHHHHHHHHHHHH--S-HHHHHHHHHHHHHHHHHHHHHHHHHHHHHHT---

Foldseek 3Di:
DVVVVQDPVNVVVCCVVCVVQWDFDDDPPDDPPQWTWTAHPQQKIWIARNVVRDTPDIDGHPPDPHPPVSVVVVVVVVVVVVVVVVVVVVVVVVVVLVVLLVVLCVVLVVLVVLLVVLVVCLVPDDDDPVNVVSVVSNVVSVVSVVVSVVVSVVVVVVPPDD

pLDDT: mean 74.27, std 16.21, range [38.84, 97.75]

Radius of gyration: 30.63 Å; chains: 1; bounding box: 60×36×84 Å